Protein AF-A0A3D3CH66-F1 (afdb_monomer_lite)

Sequence (98 aa):
GDVIARLRQDKLPFRWGRTEGLHITLAFCGEHPASTVARFTRALGEELEGAPLRPFPLRLVGLNGFPRRINARVLVAEVEERSGVLNALADRVGRLAL

Secondary structure (DSSP, 8-state):
--HHHHHTTS--S-----GGG------------HHHHHHHHHHHHHHHHTS-------EEEEEEEES-GGG-SEEEEEEE-SSSHHHHHHHHHHHH--

Foldseek 3Di:
DPPLVVVVPDPDPDDGDDPVPDDDDLDDQPDDDPVLVVVLVVVLCVLVVPDPDDDADKDFDAWAFPPHRVDRPDIDTDIDGDVCVSVVSSVSSHVSRD

pLDDT: mean 88.41, std 7.37, range [52.91, 95.38]

Structure (mmCIF, N/CA/C/O backbone):
data_AF-A0A3D3CH66-F1
#
_entry.id   AF-A0A3D3CH66-F1
#
loop_
_atom_site.group_PDB
_atom_site.id
_atom_site.type_symbol
_atom_site.label_atom_id
_atom_site.label_alt_id
_atom_site.label_comp_id
_atom_site.label_asym_id
_atom_site.label_entity_id
_atom_site.label_seq_id
_atom_site.pdbx_PDB_ins_code
_atom_site.Cartn_x
_atom_site.Cartn_y
_atom_site.Cartn_z
_atom_site.occupancy
_atom_site.B_iso_or_equiv
_atom_site.auth_seq_id
_atom_site.auth_comp_id
_atom_site.auth_asym_id
_atom_site.auth_atom_id
_atom_site.pdbx_PDB_model_num
ATOM 1 N N . GLY A 1 1 ? 15.091 -20.654 5.460 1.00 52.91 1 GLY A N 1
ATOM 2 C CA . GLY A 1 1 ? 16.295 -20.159 4.765 1.00 52.91 1 GLY A CA 1
ATOM 3 C C . GLY A 1 1 ? 15.977 -18.815 4.155 1.00 52.91 1 GLY A C 1
ATOM 4 O O . GLY A 1 1 ? 14.853 -18.643 3.702 1.00 52.91 1 GLY A O 1
ATOM 5 N N . ASP A 1 2 ? 16.915 -17.872 4.189 1.00 75.62 2 ASP A N 1
ATOM 6 C CA . ASP A 1 2 ? 16.728 -16.523 3.645 1.00 75.62 2 ASP A CA 1
ATOM 7 C C . ASP A 1 2 ? 16.589 -16.586 2.109 1.00 75.62 2 ASP A C 1
ATOM 9 O O . ASP A 1 2 ? 17.562 -16.755 1.374 1.00 75.62 2 ASP A O 1
ATOM 13 N N . VAL A 1 3 ? 15.345 -16.529 1.622 1.00 74.25 3 VAL A N 1
ATOM 14 C CA . VAL A 1 3 ? 15.013 -16.613 0.189 1.00 74.25 3 VAL A CA 1
ATOM 15 C C . VAL A 1 3 ? 15.667 -15.473 -0.592 1.00 74.25 3 VAL A C 1
ATOM 17 O O . VAL A 1 3 ? 16.112 -15.690 -1.718 1.00 74.25 3 VAL A O 1
ATOM 20 N N . ILE A 1 4 ? 15.794 -14.289 0.014 1.00 75.12 4 ILE A N 1
ATOM 21 C CA . ILE A 1 4 ? 16.469 -13.144 -0.598 1.00 75.12 4 ILE A CA 1
ATOM 22 C C . ILE A 1 4 ? 17.973 -13.412 -0.706 1.00 75.12 4 ILE A C 1
ATOM 24 O O . ILE A 1 4 ? 18.566 -13.105 -1.740 1.00 75.12 4 ILE A O 1
ATOM 28 N N . ALA A 1 5 ? 18.593 -14.041 0.298 1.00 77.81 5 ALA A N 1
ATOM 29 C CA . ALA A 1 5 ? 19.999 -14.446 0.208 1.00 77.81 5 ALA A CA 1
ATOM 30 C C . ALA A 1 5 ? 20.257 -15.413 -0.957 1.00 77.81 5 ALA A C 1
ATOM 32 O O . ALA A 1 5 ? 21.286 -15.297 -1.619 1.00 77.81 5 ALA A O 1
ATOM 33 N N . ARG A 1 6 ? 19.315 -16.318 -1.256 1.00 79.81 6 ARG A N 1
ATOM 34 C CA . ARG A 1 6 ? 19.420 -17.207 -2.423 1.00 79.81 6 ARG A CA 1
ATOM 35 C C . ARG A 1 6 ? 19.244 -16.452 -3.741 1.00 79.81 6 ARG A C 1
ATOM 37 O O . ARG A 1 6 ? 20.043 -16.637 -4.646 1.00 79.81 6 ARG A O 1
ATOM 44 N N . LEU A 1 7 ? 18.266 -15.551 -3.831 1.00 77.56 7 LEU A N 1
ATOM 45 C CA . LEU A 1 7 ? 18.046 -14.732 -5.031 1.00 77.56 7 LEU A CA 1
ATOM 46 C C . LEU A 1 7 ? 19.224 -13.788 -5.330 1.00 77.56 7 LEU A C 1
ATOM 48 O O . LEU A 1 7 ? 19.510 -13.496 -6.488 1.00 77.56 7 LEU A O 1
ATOM 52 N N . ARG A 1 8 ? 19.967 -13.348 -4.305 1.00 75.94 8 ARG A N 1
ATOM 53 C CA . ARG A 1 8 ? 21.217 -12.583 -4.475 1.00 75.94 8 ARG A CA 1
ATOM 54 C C . ARG A 1 8 ? 22.337 -13.362 -5.160 1.00 75.94 8 ARG A C 1
ATOM 56 O O . ARG A 1 8 ? 23.274 -12.737 -5.644 1.00 75.94 8 ARG A O 1
ATOM 63 N N . GLN A 1 9 ? 22.264 -14.690 -5.172 1.00 79.38 9 GLN A N 1
ATOM 64 C CA . GLN A 1 9 ? 23.235 -15.540 -5.861 1.00 79.38 9 GLN A CA 1
ATOM 65 C C . GLN A 1 9 ? 22.897 -15.710 -7.350 1.00 79.38 9 GLN A C 1
ATOM 67 O O . GLN A 1 9 ? 23.753 -16.154 -8.116 1.00 79.38 9 GLN A O 1
ATOM 72 N N . ASP A 1 10 ? 21.688 -15.332 -7.780 1.00 74.69 10 ASP A N 1
ATOM 73 C CA . ASP A 1 10 ? 21.297 -15.385 -9.185 1.00 74.69 10 ASP A CA 1
ATOM 74 C C . ASP A 1 10 ? 21.986 -14.281 -9.998 1.00 74.69 10 ASP A C 1
ATOM 76 O O . ASP A 1 10 ? 22.159 -13.149 -9.548 1.00 74.69 10 ASP A O 1
ATOM 80 N N . LYS A 1 11 ? 22.321 -14.585 -11.257 1.00 75.12 11 LYS A N 1
ATOM 81 C CA . LYS A 1 11 ? 22.958 -13.647 -12.206 1.00 75.12 11 LYS A CA 1
ATOM 82 C C . LYS A 1 11 ? 21.980 -12.640 -12.830 1.00 75.12 11 LYS A C 1
ATOM 84 O O . LYS A 1 11 ? 22.259 -12.085 -13.893 1.00 75.12 11 LYS A O 1
ATOM 89 N N . LEU A 1 12 ? 20.814 -12.438 -12.222 1.00 78.81 12 LEU A N 1
ATOM 90 C CA . LEU A 1 12 ? 19.841 -11.470 -12.716 1.00 78.81 12 LEU A CA 1
ATOM 91 C C . LEU A 1 12 ? 20.350 -10.046 -12.439 1.00 78.81 12 LEU A C 1
ATOM 93 O O . LEU A 1 12 ? 20.906 -9.802 -11.369 1.00 78.81 12 LEU A O 1
ATOM 97 N N . PRO A 1 13 ? 20.133 -9.079 -13.347 1.00 81.94 13 PRO A N 1
ATOM 98 C CA . PRO A 1 13 ? 20.601 -7.700 -13.189 1.00 81.94 13 PRO A CA 1
ATOM 99 C C . PRO A 1 13 ? 19.742 -6.897 -12.188 1.00 81.94 13 PRO A C 1
ATOM 101 O O . PRO A 1 13 ? 19.458 -5.720 -12.403 1.00 81.94 13 PRO A O 1
ATOM 104 N N . PHE A 1 14 ? 19.296 -7.524 -11.097 1.00 81.06 14 PHE A N 1
ATOM 105 C CA . PHE A 1 14 ? 18.512 -6.893 -10.040 1.00 81.06 14 PHE A CA 1
ATOM 106 C C . PHE A 1 14 ? 19.374 -6.619 -8.813 1.00 81.06 14 PHE A C 1
ATOM 108 O O . PHE A 1 14 ? 20.152 -7.458 -8.361 1.00 81.06 14 PHE A O 1
ATOM 115 N N . ARG A 1 15 ? 19.168 -5.451 -8.204 1.00 85.38 15 ARG A N 1
ATOM 116 C CA . ARG A 1 15 ? 19.677 -5.170 -6.864 1.00 85.38 15 ARG A CA 1
ATOM 117 C C . ARG A 1 15 ? 18.634 -5.608 -5.840 1.00 85.38 15 ARG A C 1
ATOM 119 O O . ARG A 1 15 ? 17.631 -4.928 -5.645 1.00 85.38 15 ARG A O 1
ATOM 126 N N . TRP A 1 16 ? 18.882 -6.724 -5.166 1.00 84.88 16 TRP A N 1
ATOM 127 C CA . TRP A 1 16 ? 17.988 -7.212 -4.118 1.00 84.88 16 TRP A CA 1
ATOM 128 C C . TRP A 1 16 ? 18.098 -6.366 -2.849 1.00 84.88 16 TRP A C 1
ATOM 130 O O . TRP A 1 16 ? 19.185 -6.198 -2.288 1.00 84.88 16 TRP A O 1
ATOM 140 N N . GLY A 1 17 ? 16.957 -5.852 -2.390 1.00 80.62 17 GLY A N 1
ATOM 141 C CA . GLY A 1 17 ? 16.842 -5.111 -1.139 1.00 80.62 17 GLY A CA 1
ATOM 142 C C . GLY A 1 17 ? 17.112 -5.965 0.103 1.00 80.62 17 GLY A C 1
ATOM 143 O O . GLY A 1 17 ? 17.413 -7.159 0.034 1.00 80.62 17 GLY A O 1
ATOM 144 N N . ARG A 1 18 ? 17.030 -5.320 1.262 1.00 83.00 18 ARG A N 1
ATOM 145 C CA . ARG A 1 18 ? 17.077 -5.962 2.578 1.00 83.00 18 ARG A CA 1
ATOM 146 C C . ARG A 1 18 ? 15.688 -6.476 2.955 1.00 83.00 18 ARG A C 1
ATOM 148 O O . ARG A 1 18 ? 14.706 -5.791 2.678 1.00 83.00 18 ARG A O 1
ATOM 155 N N . THR A 1 19 ? 15.611 -7.651 3.576 1.00 83.81 19 THR A N 1
ATOM 156 C CA . THR A 1 19 ? 14.336 -8.286 3.951 1.00 83.81 19 THR A CA 1
ATOM 157 C C . THR A 1 19 ? 13.548 -7.419 4.933 1.00 83.81 19 THR A C 1
ATOM 159 O O . THR A 1 19 ? 12.331 -7.323 4.825 1.00 83.81 19 THR A O 1
ATOM 162 N N . GLU A 1 20 ? 14.239 -6.701 5.821 1.00 85.88 20 GLU A N 1
ATOM 163 C CA . GLU A 1 20 ? 13.637 -5.802 6.816 1.00 85.88 20 GLU A CA 1
ATOM 164 C C . GLU A 1 20 ? 12.963 -4.577 6.177 1.00 85.88 20 GLU A C 1
ATOM 166 O O . GLU A 1 20 ? 12.168 -3.899 6.817 1.00 85.88 20 GLU A O 1
ATOM 171 N N . GLY A 1 21 ? 13.285 -4.279 4.914 1.00 83.56 21 GLY A N 1
ATOM 172 C CA . GLY A 1 21 ? 12.677 -3.189 4.156 1.00 83.56 21 GLY A CA 1
ATOM 173 C C . GLY A 1 21 ? 11.422 -3.590 3.381 1.00 83.56 21 GLY A C 1
ATOM 174 O O . GLY A 1 21 ? 10.843 -2.732 2.717 1.00 83.56 21 GLY A O 1
ATOM 175 N N . LEU A 1 22 ? 11.009 -4.862 3.410 1.00 87.06 22 LEU A N 1
ATOM 176 C CA . LEU A 1 22 ? 9.806 -5.318 2.713 1.00 87.06 22 LEU A CA 1
ATOM 177 C C . LEU A 1 22 ? 8.555 -4.807 3.435 1.00 87.06 22 LEU A C 1
ATOM 179 O O . LEU A 1 22 ? 8.326 -5.113 4.601 1.00 87.06 22 LEU A O 1
ATOM 183 N N . HIS A 1 23 ? 7.733 -4.043 2.724 1.00 91.00 23 HIS A N 1
ATOM 184 C CA . HIS A 1 23 ? 6.487 -3.482 3.232 1.00 91.00 23 HIS A CA 1
ATOM 185 C C . HIS A 1 23 ? 5.454 -3.376 2.106 1.00 91.00 23 HIS A C 1
ATOM 187 O O . HIS A 1 23 ? 5.797 -3.443 0.924 1.00 91.00 23 HIS A O 1
ATOM 193 N N . ILE A 1 24 ? 4.187 -3.197 2.478 1.00 92.56 24 ILE A N 1
ATOM 194 C CA . ILE A 1 24 ? 3.106 -2.874 1.544 1.00 92.56 24 ILE A CA 1
ATOM 195 C C . ILE A 1 24 ? 2.940 -1.357 1.553 1.00 92.56 24 ILE A C 1
ATOM 197 O O . ILE A 1 24 ? 2.638 -0.767 2.590 1.00 92.56 24 ILE A O 1
ATOM 201 N N . THR A 1 25 ? 3.162 -0.714 0.410 1.00 91.94 25 THR A N 1
ATOM 202 C CA . THR A 1 25 ? 2.925 0.724 0.261 1.00 91.94 25 THR A CA 1
ATOM 203 C C . THR A 1 25 ? 1.421 0.992 0.220 1.00 91.94 25 THR A C 1
ATOM 205 O O . THR A 1 25 ? 0.735 0.483 -0.661 1.00 91.94 25 THR A O 1
ATOM 208 N N . LEU A 1 26 ? 0.915 1.792 1.163 1.00 93.38 26 LEU A N 1
ATOM 209 C CA . LEU A 1 26 ? -0.500 2.189 1.222 1.00 93.38 26 LEU A CA 1
ATOM 210 C C . LEU A 1 26 ? -0.783 3.482 0.447 1.00 93.38 26 LEU A C 1
ATOM 212 O O . LEU A 1 26 ? -1.839 3.616 -0.157 1.00 93.38 26 LEU A O 1
ATOM 216 N N . ALA A 1 27 ? 0.169 4.417 0.449 1.00 91.44 27 ALA A N 1
ATOM 217 C CA . ALA A 1 27 ? 0.094 5.676 -0.282 1.00 91.44 27 ALA A CA 1
ATOM 218 C C . ALA A 1 27 ? 1.504 6.140 -0.685 1.00 91.44 27 ALA A C 1
ATOM 220 O O . ALA A 1 27 ? 2.464 5.948 0.065 1.00 91.44 27 ALA A O 1
ATOM 221 N N . PHE A 1 28 ? 1.629 6.753 -1.864 1.00 88.31 28 PHE A N 1
ATOM 222 C CA . PHE A 1 28 ? 2.854 7.418 -2.311 1.00 88.31 28 PHE A CA 1
ATOM 223 C C . PHE A 1 28 ? 2.724 8.919 -2.052 1.00 88.31 28 PHE A C 1
ATOM 225 O O . PHE A 1 28 ? 2.019 9.599 -2.787 1.00 88.31 28 PHE A O 1
ATOM 232 N N . CYS A 1 29 ? 3.408 9.427 -1.029 1.00 88.62 29 CYS A N 1
ATOM 233 C CA . CYS A 1 29 ? 3.297 10.839 -0.642 1.00 88.62 29 CYS A CA 1
ATOM 234 C C . CYS A 1 29 ? 4.308 11.754 -1.362 1.00 88.62 29 CYS A C 1
ATOM 236 O O . CYS A 1 29 ? 4.157 12.961 -1.369 1.00 88.62 29 CYS A O 1
ATOM 238 N N . GLY A 1 30 ? 5.354 11.219 -1.996 1.00 89.31 30 GLY A N 1
ATOM 239 C CA . GLY A 1 30 ? 6.377 12.063 -2.628 1.00 89.31 30 GLY A CA 1
ATOM 240 C C . GLY A 1 30 ? 7.163 12.917 -1.620 1.00 89.31 30 GLY A C 1
ATOM 241 O O . GLY A 1 30 ? 7.366 12.512 -0.474 1.00 89.31 30 GLY A O 1
ATOM 242 N N . GLU A 1 31 ? 7.661 14.072 -2.067 1.00 93.19 31 GLU A N 1
ATOM 243 C CA . GLU A 1 31 ? 8.459 14.990 -1.247 1.00 93.19 31 GLU A CA 1
ATOM 244 C C . GL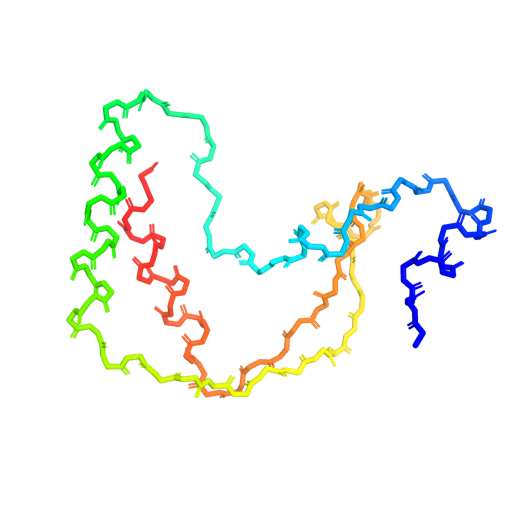U A 1 31 ? 7.597 16.107 -0.652 1.00 93.19 31 GLU A C 1
ATOM 246 O O . GLU A 1 31 ? 6.853 16.786 -1.359 1.00 93.19 31 GLU A O 1
ATOM 251 N N . HIS A 1 32 ? 7.750 16.346 0.652 1.00 92.69 32 HIS A N 1
ATOM 252 C CA . HIS A 1 32 ? 7.010 17.382 1.365 1.00 92.69 32 HIS A CA 1
ATOM 253 C C . HIS A 1 32 ? 7.884 18.136 2.377 1.00 92.69 32 HIS A C 1
ATOM 255 O O . HIS A 1 32 ? 8.837 17.569 2.918 1.00 92.69 32 HIS A O 1
ATOM 261 N N . PRO A 1 33 ? 7.525 19.390 2.724 1.00 95.00 33 PRO A N 1
ATOM 262 C CA . PRO A 1 33 ? 8.149 20.107 3.832 1.00 95.00 33 PRO A CA 1
ATOM 263 C C . PRO A 1 33 ? 7.998 19.355 5.162 1.00 95.00 33 PRO A C 1
ATOM 265 O O . PRO A 1 33 ? 6.949 18.768 5.433 1.00 95.00 33 PRO A O 1
ATOM 268 N N . ALA A 1 34 ? 8.995 19.459 6.047 1.00 95.31 34 ALA A N 1
ATOM 269 C CA . ALA A 1 34 ? 8.995 18.783 7.351 1.00 95.31 34 ALA A CA 1
ATOM 270 C C . ALA A 1 34 ? 7.745 19.083 8.204 1.00 95.31 34 ALA A C 1
ATOM 272 O O . ALA A 1 34 ? 7.233 18.206 8.897 1.00 95.31 34 ALA A O 1
ATOM 273 N N . SER A 1 35 ? 7.204 20.301 8.112 1.00 94.38 35 SER A N 1
ATOM 274 C CA . SER A 1 35 ? 5.956 20.687 8.782 1.00 94.38 35 SER A CA 1
ATOM 275 C C . SER A 1 35 ? 4.739 19.900 8.279 1.00 94.38 35 SER A C 1
ATOM 277 O O . SER A 1 35 ? 3.861 19.548 9.067 1.00 94.38 35 SER A O 1
ATOM 279 N N . THR A 1 36 ? 4.700 19.583 6.983 1.00 93.62 36 THR A N 1
ATOM 280 C CA . THR A 1 36 ? 3.642 18.766 6.369 1.00 93.62 36 THR A CA 1
ATOM 281 C C . THR A 1 36 ? 3.763 17.323 6.833 1.00 93.62 36 THR A C 1
ATOM 283 O O . THR A 1 36 ? 2.760 16.735 7.227 1.00 93.62 36 THR A O 1
ATOM 286 N N . VAL A 1 37 ? 4.989 16.791 6.885 1.00 93.94 37 VAL A N 1
ATOM 287 C CA . VAL A 1 37 ? 5.261 15.444 7.408 1.00 93.94 37 VAL A CA 1
ATOM 288 C C . VAL A 1 37 ? 4.818 15.328 8.867 1.00 93.94 37 VAL A C 1
ATOM 290 O O . VAL A 1 37 ? 4.086 14.406 9.205 1.00 93.94 37 VAL A O 1
ATOM 293 N N . ALA A 1 38 ? 5.174 16.288 9.727 1.00 93.94 38 ALA A N 1
ATOM 294 C CA . ALA A 1 38 ? 4.766 16.275 11.133 1.00 93.94 38 ALA A CA 1
ATOM 295 C C . ALA A 1 38 ? 3.236 16.309 11.303 1.00 93.94 38 ALA A C 1
ATOM 297 O O . ALA A 1 38 ? 2.681 15.580 12.128 1.00 93.94 38 ALA A O 1
ATOM 298 N N . ARG A 1 39 ? 2.542 17.127 10.499 1.00 93.25 39 ARG A N 1
ATOM 299 C CA . ARG A 1 39 ? 1.075 17.185 10.496 1.00 93.25 39 ARG A CA 1
ATOM 300 C C . ARG A 1 39 ? 0.460 15.867 10.026 1.00 93.25 39 ARG A C 1
ATOM 302 O O . ARG A 1 39 ? -0.487 15.403 10.653 1.00 93.25 39 ARG A O 1
ATOM 309 N N . PHE A 1 40 ? 1.000 15.281 8.959 1.00 92.31 40 PHE A N 1
ATOM 310 C CA . PHE A 1 40 ? 0.554 13.997 8.424 1.00 92.31 40 PHE A CA 1
ATOM 311 C C . PHE A 1 40 ? 0.726 12.874 9.450 1.00 92.31 40 PHE A C 1
ATOM 313 O O . PHE A 1 40 ? -0.232 12.165 9.727 1.00 92.31 40 PHE A O 1
ATOM 320 N N . THR A 1 41 ? 1.899 12.760 10.081 1.00 93.44 41 THR A N 1
ATOM 321 C CA . THR A 1 41 ? 2.166 11.737 11.103 1.00 93.44 41 THR A CA 1
ATOM 322 C C . THR A 1 41 ? 1.193 11.832 12.274 1.00 93.44 41 THR A C 1
ATOM 324 O O . THR A 1 41 ? 0.688 10.808 12.726 1.00 93.44 41 THR A O 1
ATOM 327 N N . ARG A 1 42 ? 0.889 13.051 12.746 1.00 94.88 42 ARG A N 1
ATOM 328 C CA . ARG A 1 42 ? -0.097 13.249 13.817 1.00 94.88 42 ARG A CA 1
ATOM 329 C C . ARG A 1 42 ? -1.500 12.823 13.383 1.00 94.88 42 ARG A C 1
ATOM 331 O O . ARG A 1 42 ? -2.116 12.023 14.075 1.00 94.88 42 ARG A O 1
ATOM 338 N N . ALA A 1 43 ? -1.972 13.313 12.236 1.00 93.56 43 ALA A N 1
ATOM 339 C CA . ALA A 1 43 ? -3.304 12.981 11.729 1.00 93.56 43 ALA A CA 1
ATOM 340 C C . ALA A 1 43 ? -3.463 11.474 11.463 1.00 93.56 43 ALA A C 1
ATOM 342 O O . ALA A 1 43 ? -4.515 10.901 11.729 1.00 93.56 43 ALA A O 1
ATOM 343 N N . LEU A 1 44 ? -2.403 10.823 10.976 1.00 93.94 44 LEU A N 1
ATOM 344 C CA . LEU A 1 44 ? -2.373 9.379 10.775 1.00 93.94 44 LEU A CA 1
ATOM 345 C C . LEU A 1 44 ? -2.476 8.618 12.103 1.00 93.94 44 LEU A C 1
ATOM 347 O O . LEU A 1 44 ? -3.223 7.649 12.177 1.00 93.94 44 LEU A O 1
ATOM 351 N N . GLY A 1 45 ? -1.757 9.051 13.143 1.00 93.81 45 GLY A N 1
ATOM 352 C CA . GLY A 1 45 ? -1.871 8.463 14.480 1.00 93.81 45 GLY A CA 1
ATOM 353 C C . GLY A 1 45 ? -3.294 8.566 15.032 1.00 93.81 45 GLY A C 1
ATOM 354 O O . GLY A 1 45 ? -3.878 7.552 15.403 1.00 93.81 45 GLY A O 1
ATOM 355 N N . GLU A 1 46 ? -3.877 9.766 14.989 1.00 94.19 46 GLU A N 1
ATOM 356 C CA . GLU A 1 46 ? -5.238 10.043 15.473 1.00 94.19 46 GLU A CA 1
ATOM 357 C C . GLU A 1 46 ? -6.308 9.208 14.738 1.00 94.19 46 GLU A C 1
ATOM 359 O O . GLU A 1 46 ? -7.171 8.606 15.379 1.00 94.19 46 GLU A O 1
ATOM 364 N N . GLU A 1 47 ? -6.237 9.113 13.404 1.00 91.75 47 GLU A N 1
ATOM 365 C CA . GLU A 1 47 ? -7.173 8.307 12.598 1.00 91.75 47 GLU A CA 1
ATOM 366 C C . GLU A 1 47 ? -7.060 6.806 12.913 1.00 91.75 47 GLU A C 1
ATOM 368 O O . GLU A 1 47 ? -8.067 6.094 12.914 1.00 91.75 47 GLU A O 1
ATOM 373 N N . LEU A 1 48 ? -5.846 6.302 13.169 1.00 90.88 48 LEU A N 1
ATOM 374 C CA . LEU A 1 48 ? -5.610 4.872 13.388 1.00 90.88 48 LEU A CA 1
ATOM 375 C C . LEU A 1 48 ? -5.877 4.423 14.829 1.00 90.88 48 LEU A C 1
ATOM 377 O O . LEU A 1 48 ? -6.342 3.300 15.013 1.00 90.88 48 LEU A O 1
ATOM 381 N N . GLU A 1 49 ? -5.631 5.265 15.836 1.00 91.50 49 GLU A N 1
ATOM 382 C CA . GLU A 1 49 ? -5.909 4.944 17.246 1.00 91.50 49 GLU A CA 1
ATOM 383 C C . GLU A 1 49 ? -7.405 4.708 17.507 1.00 91.50 49 GLU A C 1
ATOM 385 O O . GLU A 1 49 ? -7.770 3.821 18.278 1.00 91.50 49 GLU A O 1
ATOM 390 N N . GLY A 1 50 ? -8.280 5.463 16.836 1.00 82.88 50 GLY A N 1
ATOM 391 C CA . GLY A 1 50 ? -9.735 5.310 16.946 1.00 82.88 50 GLY A CA 1
ATOM 392 C C . GLY A 1 50 ? -10.334 4.230 16.038 1.00 82.88 50 GLY A C 1
ATOM 393 O O . GLY A 1 50 ? -11.530 3.936 16.132 1.00 82.88 50 GLY A O 1
ATOM 394 N N . ALA A 1 51 ? -9.545 3.644 15.136 1.00 86.75 51 ALA A N 1
ATOM 395 C CA . ALA A 1 51 ? -10.055 2.712 14.142 1.00 86.75 51 ALA A CA 1
ATOM 396 C C . ALA A 1 51 ? -10.144 1.277 14.701 1.00 86.75 51 ALA A C 1
ATOM 398 O O . ALA A 1 51 ? -9.206 0.797 15.339 1.00 86.75 51 ALA A O 1
ATOM 399 N N . PRO A 1 52 ? -11.219 0.519 14.406 1.00 87.31 52 PRO A N 1
ATOM 400 C CA . PRO A 1 52 ? -11.353 -0.881 14.810 1.00 87.31 52 PRO A CA 1
ATOM 401 C C . PRO A 1 52 ? -10.500 -1.806 13.920 1.00 87.31 52 PRO A C 1
ATOM 403 O O . PRO A 1 52 ? -11.010 -2.712 13.259 1.00 87.31 52 PRO A O 1
ATOM 406 N N . LEU A 1 53 ? -9.190 -1.561 13.862 1.00 88.25 53 LEU A N 1
ATOM 407 C CA . LEU A 1 53 ? -8.246 -2.346 13.079 1.00 88.25 53 LEU A CA 1
ATOM 408 C C . LEU A 1 53 ? -7.819 -3.578 13.872 1.00 88.25 53 LEU A C 1
ATOM 410 O O . LEU A 1 53 ? -7.339 -3.493 15.001 1.00 88.25 53 LEU A O 1
ATOM 414 N N . ARG A 1 54 ? -7.978 -4.749 13.260 1.00 90.69 54 ARG A N 1
ATOM 415 C CA . ARG A 1 54 ? -7.451 -6.014 13.777 1.00 90.69 54 ARG A CA 1
ATOM 416 C C . ARG A 1 54 ? -6.534 -6.638 12.735 1.00 90.69 54 ARG A C 1
ATOM 418 O O . ARG A 1 54 ? -6.766 -6.413 11.548 1.00 90.69 54 ARG A O 1
ATOM 425 N N . PRO A 1 55 ? -5.527 -7.429 13.145 1.00 93.50 55 PRO A N 1
ATOM 426 C CA . PRO A 1 55 ? -4.741 -8.212 12.204 1.00 93.50 55 PRO A CA 1
ATOM 427 C C . PRO A 1 55 ? -5.654 -9.023 11.281 1.00 93.50 55 PRO A C 1
ATOM 429 O O . PRO A 1 55 ? -6.619 -9.639 11.737 1.00 93.50 55 PRO A O 1
ATOM 432 N N . PHE A 1 56 ? -5.348 -9.009 9.989 1.00 94.19 56 PHE A N 1
ATOM 433 C CA . PHE A 1 56 ? -6.128 -9.686 8.961 1.00 94.19 56 PHE A CA 1
ATOM 434 C C . PHE A 1 56 ? -5.209 -10.535 8.074 1.00 94.19 56 PHE A C 1
ATOM 436 O O . PHE A 1 56 ? -4.026 -10.217 7.921 1.00 94.19 56 PHE A O 1
ATOM 443 N N . PRO A 1 57 ? -5.720 -11.645 7.517 1.00 94.19 57 PRO A N 1
ATOM 444 C CA . PRO A 1 57 ? -4.918 -12.522 6.682 1.00 94.19 57 PRO A CA 1
ATOM 445 C C . PRO A 1 57 ? -4.612 -11.865 5.333 1.00 94.19 57 PRO A C 1
ATOM 447 O O . PRO A 1 57 ? -5.500 -11.353 4.657 1.00 94.19 57 PRO A O 1
ATOM 450 N N . LEU A 1 58 ? -3.350 -11.956 4.920 1.00 95.12 58 LEU A N 1
ATOM 451 C CA . LEU A 1 58 ? -2.869 -11.574 3.596 1.00 95.12 58 LEU A CA 1
ATOM 452 C C . LEU A 1 58 ? -2.208 -12.774 2.936 1.00 95.12 58 LEU A C 1
ATOM 454 O O . LEU A 1 58 ? -1.519 -13.554 3.598 1.00 95.12 58 LEU A O 1
ATOM 458 N N . ARG A 1 59 ? -2.389 -12.914 1.624 1.00 95.12 59 ARG A N 1
ATOM 459 C CA . ARG A 1 59 ? -1.796 -14.016 0.864 1.00 95.12 59 ARG A CA 1
ATOM 460 C C . ARG A 1 59 ? -0.912 -13.482 -0.248 1.00 95.12 59 ARG A C 1
ATOM 462 O O . ARG A 1 59 ? -1.351 -12.638 -1.015 1.00 95.12 59 ARG A O 1
ATOM 469 N N . LEU A 1 60 ? 0.307 -14.002 -0.374 1.00 93.00 60 LEU A N 1
ATOM 470 C CA . LEU A 1 60 ? 1.123 -13.767 -1.567 1.00 93.00 60 LEU A CA 1
ATOM 471 C C . LEU A 1 60 ? 0.548 -14.590 -2.723 1.00 93.00 60 LEU A C 1
ATOM 473 O O . LEU A 1 60 ? 0.322 -15.794 -2.566 1.00 93.00 60 LEU A O 1
ATOM 477 N N . VAL A 1 61 ? 0.295 -13.954 -3.865 1.00 94.88 61 VAL A N 1
ATOM 478 C CA . VAL A 1 61 ? -0.389 -14.599 -5.002 1.00 94.88 61 VAL A CA 1
ATOM 479 C C . VAL A 1 61 ? 0.403 -14.600 -6.297 1.00 94.88 61 VAL A C 1
ATOM 481 O O . VAL A 1 61 ? 0.065 -15.353 -7.206 1.00 94.88 61 VAL A O 1
ATOM 484 N N . GLY A 1 62 ? 1.478 -13.821 -6.382 1.00 92.06 62 GLY A N 1
ATOM 485 C CA . GLY A 1 62 ? 2.253 -13.738 -7.607 1.00 92.06 62 GLY A CA 1
ATOM 486 C C . GLY A 1 62 ? 3.394 -12.742 -7.538 1.00 92.06 62 GLY A C 1
ATOM 487 O O . GLY A 1 62 ? 3.730 -12.208 -6.480 1.00 92.06 62 GLY A O 1
ATOM 488 N N . LEU A 1 63 ? 3.988 -12.515 -8.704 1.00 90.19 63 LEU A N 1
ATOM 489 C CA . LEU A 1 63 ? 5.010 -11.509 -8.938 1.00 90.19 63 LEU A CA 1
ATOM 490 C C . LEU A 1 63 ? 4.576 -10.617 -10.101 1.00 90.19 63 LEU A C 1
ATOM 492 O O . LEU A 1 63 ? 4.030 -11.090 -11.102 1.00 90.19 63 LEU A O 1
ATOM 496 N N . ASN A 1 64 ? 4.883 -9.331 -9.993 1.00 90.31 64 ASN A N 1
ATOM 497 C CA . ASN A 1 64 ? 4.602 -8.331 -11.014 1.00 90.31 64 ASN A CA 1
ATOM 498 C C . ASN A 1 64 ? 5.781 -7.357 -11.159 1.00 90.31 64 ASN A C 1
ATOM 500 O O . ASN A 1 64 ? 6.730 -7.386 -10.377 1.00 90.31 64 ASN A O 1
ATOM 504 N N . GLY A 1 65 ? 5.739 -6.503 -12.179 1.00 90.62 65 GLY A N 1
ATOM 505 C CA . GLY A 1 65 ? 6.756 -5.493 -12.450 1.00 90.62 65 GLY A CA 1
ATOM 506 C C . GLY A 1 65 ? 6.183 -4.079 -12.395 1.00 90.62 65 GLY A C 1
ATOM 507 O O . GLY A 1 65 ? 5.167 -3.805 -13.034 1.00 90.62 65 GLY A O 1
ATOM 508 N N . PHE A 1 66 ? 6.850 -3.177 -11.672 1.00 87.19 66 PHE A N 1
ATOM 509 C CA . PHE A 1 66 ? 6.458 -1.772 -11.516 1.00 87.19 66 PHE A CA 1
ATOM 510 C C . PHE A 1 66 ? 7.378 -0.831 -12.328 1.00 87.19 66 PHE A C 1
ATOM 512 O O . PHE A 1 66 ? 8.597 -1.038 -12.320 1.00 87.19 66 PHE A O 1
ATOM 519 N N . PRO A 1 67 ? 6.858 0.215 -13.009 1.00 83.19 67 PRO A N 1
ATOM 520 C CA . PRO A 1 67 ? 5.453 0.644 -13.023 1.00 83.19 67 PRO A CA 1
ATOM 521 C C . PRO A 1 67 ? 4.550 -0.221 -13.911 1.00 83.19 67 PRO A C 1
ATOM 523 O O . PRO A 1 67 ? 3.353 -0.303 -13.660 1.00 83.19 67 PRO A O 1
ATOM 526 N N . ARG A 1 68 ? 5.103 -0.883 -14.936 1.00 87.69 68 ARG A N 1
ATOM 527 C CA . ARG A 1 68 ? 4.412 -1.897 -15.747 1.00 87.69 68 ARG A CA 1
ATOM 528 C C . ARG A 1 68 ? 5.383 -3.024 -16.090 1.00 87.69 68 ARG A C 1
ATOM 530 O O . ARG A 1 68 ? 6.583 -2.788 -16.183 1.00 87.69 68 ARG A O 1
ATOM 537 N N . ARG A 1 69 ? 4.871 -4.231 -16.360 1.00 85.75 69 ARG A N 1
ATOM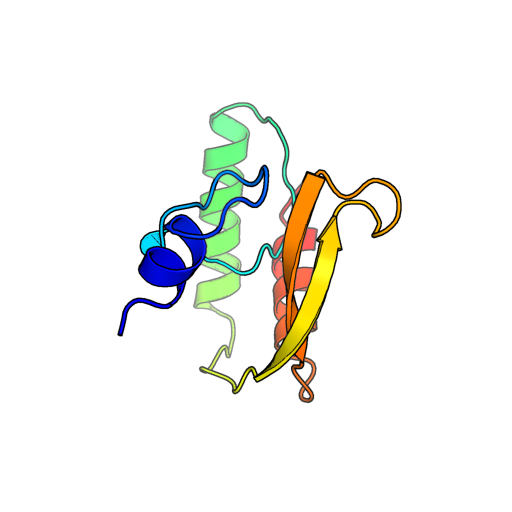 538 C CA . ARG A 1 69 ? 5.701 -5.418 -16.663 1.00 85.75 69 ARG A CA 1
ATOM 539 C C . ARG A 1 69 ? 6.698 -5.202 -17.807 1.00 85.75 69 ARG A C 1
ATOM 541 O O . ARG A 1 69 ? 7.836 -5.633 -17.699 1.00 85.75 69 ARG A O 1
ATOM 548 N N . ILE A 1 70 ? 6.288 -4.515 -18.874 1.00 87.81 70 ILE A N 1
ATOM 54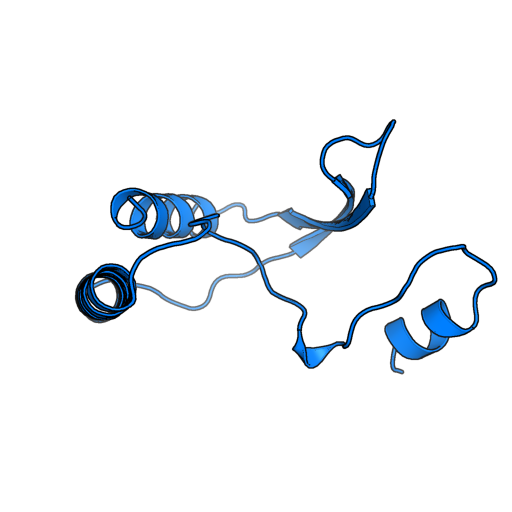9 C CA . ILE A 1 70 ? 7.107 -4.321 -20.085 1.00 87.81 70 ILE A CA 1
ATOM 550 C C . ILE A 1 70 ? 8.336 -3.422 -19.871 1.00 87.81 70 ILE A C 1
ATOM 552 O O . ILE A 1 70 ? 9.316 -3.536 -20.596 1.00 87.81 70 ILE A O 1
ATOM 556 N N . ASN A 1 71 ? 8.297 -2.533 -18.879 1.00 88.25 71 ASN A N 1
ATOM 557 C CA . ASN A 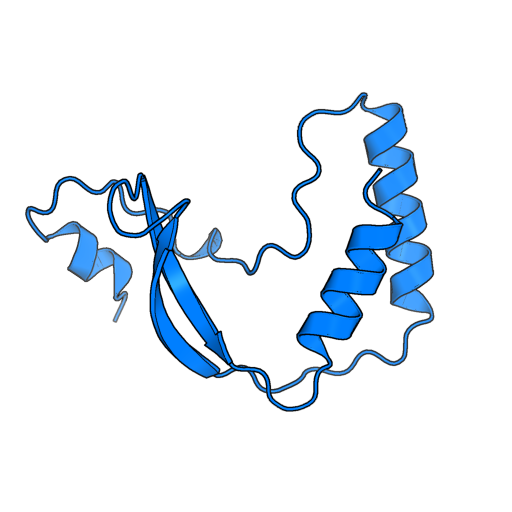1 71 ? 9.372 -1.593 -18.558 1.00 88.25 71 ASN A CA 1
ATOM 558 C C . ASN A 1 71 ? 9.657 -1.572 -17.050 1.00 88.25 71 ASN A C 1
ATOM 560 O O . ASN A 1 71 ? 9.939 -0.521 -16.466 1.00 88.25 71 ASN A O 1
ATOM 564 N N . ALA A 1 72 ? 9.540 -2.743 -16.422 1.00 88.44 72 ALA A N 1
ATOM 565 C CA . ALA A 1 72 ? 9.645 -2.893 -14.986 1.00 88.44 72 ALA A CA 1
ATOM 566 C C . ALA A 1 72 ? 11.043 -2.506 -14.497 1.00 88.44 72 ALA A C 1
ATOM 568 O O . ALA A 1 72 ? 12.055 -3.017 -14.972 1.00 88.44 72 ALA A O 1
ATOM 569 N N . ARG A 1 73 ? 11.083 -1.618 -13.507 1.00 89.56 73 ARG A N 1
ATOM 570 C CA . ARG A 1 73 ? 12.300 -1.257 -12.768 1.00 89.56 73 ARG A CA 1
ATOM 571 C C . ARG A 1 73 ? 12.372 -1.951 -11.414 1.00 89.56 73 ARG A C 1
ATOM 573 O O . ARG A 1 73 ? 13.446 -2.046 -10.833 1.00 89.56 73 ARG A O 1
ATOM 580 N N . VAL A 1 74 ? 11.229 -2.420 -10.916 1.00 89.19 74 VAL A N 1
ATOM 581 C CA . VAL A 1 74 ? 11.096 -3.082 -9.619 1.00 89.19 74 VAL A CA 1
ATOM 582 C C . VAL A 1 74 ? 10.252 -4.338 -9.793 1.00 89.19 74 VAL A C 1
ATOM 584 O O . VAL A 1 74 ? 9.184 -4.283 -10.404 1.00 89.19 74 VAL A O 1
ATOM 587 N N . LEU A 1 75 ? 10.730 -5.457 -9.251 1.00 89.00 75 LEU A N 1
ATOM 588 C CA . LEU A 1 75 ? 9.942 -6.673 -9.072 1.00 89.00 75 LEU A CA 1
ATOM 589 C C . LEU A 1 75 ? 9.150 -6.551 -7.767 1.00 89.00 75 LEU A C 1
ATOM 591 O O . LEU A 1 75 ? 9.729 -6.239 -6.726 1.00 89.00 75 LEU A O 1
ATOM 595 N N . VAL A 1 76 ? 7.847 -6.805 -7.814 1.00 90.25 76 VAL A N 1
ATOM 596 C CA . VAL A 1 76 ? 6.957 -6.723 -6.651 1.00 90.25 76 VAL A CA 1
ATOM 597 C C . VAL A 1 76 ? 6.241 -8.048 -6.433 1.00 90.25 76 VAL A C 1
ATOM 599 O O . VAL A 1 76 ? 5.888 -8.730 -7.394 1.00 90.25 76 VAL A O 1
ATOM 602 N N . ALA A 1 77 ? 6.022 -8.409 -5.170 1.00 90.75 77 ALA A N 1
ATOM 603 C CA . ALA A 1 77 ? 5.142 -9.510 -4.810 1.00 90.75 77 ALA A CA 1
ATOM 604 C C . ALA A 1 77 ? 3.699 -9.009 -4.747 1.00 90.75 77 ALA A C 1
ATOM 606 O O . ALA A 1 77 ? 3.415 -7.988 -4.124 1.00 90.75 77 ALA A O 1
ATOM 607 N N . GLU A 1 78 ? 2.796 -9.727 -5.401 1.00 92.00 78 GLU A N 1
ATOM 608 C CA . GLU A 1 78 ? 1.371 -9.420 -5.376 1.00 92.00 78 GLU A CA 1
ATOM 609 C C . GLU A 1 78 ? 0.738 -10.022 -4.126 1.00 92.00 78 GLU A C 1
ATOM 611 O O . GLU A 1 78 ? 1.033 -11.164 -3.755 1.00 92.00 78 GLU A O 1
ATOM 616 N N . VAL A 1 79 ? -0.152 -9.254 -3.501 1.00 94.25 79 VAL A N 1
ATOM 617 C CA . VAL A 1 79 ? -0.915 -9.679 -2.328 1.00 94.25 79 VAL A CA 1
ATOM 618 C C . VAL A 1 79 ? -2.401 -9.755 -2.660 1.00 94.25 79 VAL A C 1
ATOM 620 O O . VAL A 1 79 ? -2.923 -8.935 -3.409 1.00 94.25 79 VAL A O 1
ATOM 623 N N . GLU A 1 80 ? -3.082 -10.738 -2.088 1.00 95.38 80 GLU A N 1
ATOM 624 C CA . GLU A 1 80 ? -4.535 -10.876 -2.103 1.00 95.38 80 GLU A CA 1
ATOM 625 C C . GLU A 1 80 ? -5.058 -10.736 -0.672 1.00 95.38 80 GLU A C 1
ATOM 627 O O . GLU A 1 80 ? -4.576 -11.397 0.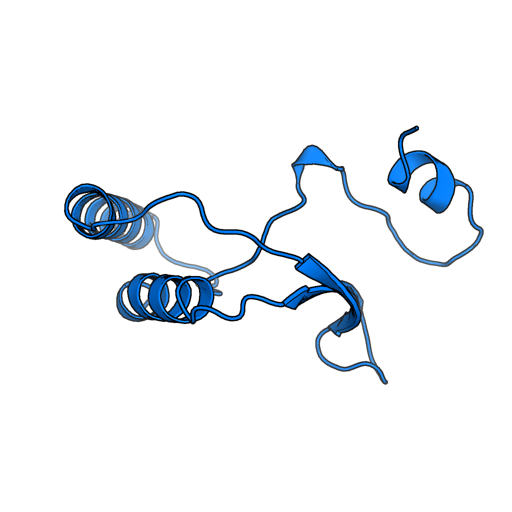254 1.00 95.38 80 GLU A O 1
ATOM 632 N N . GLU A 1 81 ? -6.070 -9.888 -0.520 1.00 95.19 81 GLU A N 1
ATOM 633 C CA . GLU A 1 81 ? -6.832 -9.672 0.704 1.00 95.19 81 GLU A CA 1
ATOM 634 C C . GLU A 1 81 ? -8.313 -9.655 0.319 1.00 95.19 81 GLU A C 1
ATOM 636 O O . GLU A 1 81 ? -8.731 -8.839 -0.501 1.00 95.19 81 GLU A O 1
ATOM 641 N N . ARG A 1 82 ? -9.102 -10.601 0.834 1.00 93.06 82 ARG A N 1
ATOM 642 C CA . ARG A 1 82 ? -10.474 -10.838 0.348 1.00 93.06 82 ARG A CA 1
ATOM 643 C C . ARG A 1 82 ? -11.548 -10.099 1.139 1.00 93.06 82 ARG A C 1
ATOM 645 O O . ARG A 1 82 ? -12.673 -10.002 0.665 1.00 93.06 82 ARG A O 1
ATOM 652 N N . SER A 1 83 ? -11.231 -9.625 2.340 1.00 93.50 83 SER A N 1
ATOM 653 C CA . SER A 1 83 ? -12.185 -8.950 3.225 1.00 93.50 83 SER A CA 1
ATOM 654 C C . SER A 1 83 ? -12.337 -7.454 2.932 1.00 93.50 83 SER A C 1
ATOM 656 O O . SER A 1 83 ? -13.274 -6.834 3.426 1.00 93.50 83 SER A O 1
ATOM 658 N N . GLY A 1 84 ? -11.453 -6.874 2.115 1.00 93.94 84 GLY A N 1
ATOM 659 C CA . GLY A 1 84 ? -11.467 -5.456 1.750 1.00 93.94 84 GLY A CA 1
ATOM 660 C C . GLY A 1 84 ? -10.839 -4.536 2.802 1.00 93.94 84 GLY A C 1
ATOM 661 O O . GLY A 1 84 ? -10.797 -3.322 2.605 1.00 93.94 84 GLY A O 1
ATOM 662 N N . VAL A 1 85 ? -10.315 -5.091 3.896 1.00 94.69 85 VAL A N 1
ATOM 663 C CA . VAL A 1 85 ? -9.675 -4.340 4.981 1.00 94.69 85 VAL A CA 1
ATOM 664 C C . VAL A 1 85 ? -8.410 -3.636 4.492 1.00 94.69 85 VAL A C 1
ATOM 666 O O . VAL A 1 85 ? -8.197 -2.481 4.857 1.00 94.69 85 VAL A O 1
ATOM 669 N N . LEU A 1 86 ? -7.600 -4.273 3.634 1.00 95.19 86 LEU A N 1
ATOM 670 C CA . LEU A 1 86 ? -6.388 -3.632 3.101 1.00 95.19 86 LEU A CA 1
ATOM 671 C C . LEU A 1 86 ? -6.729 -2.402 2.250 1.00 95.19 86 LEU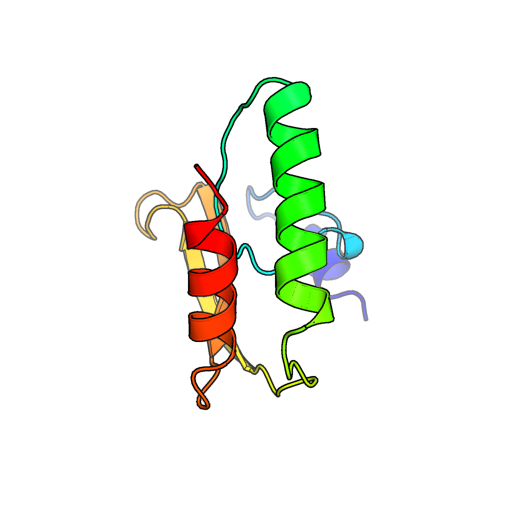 A C 1
ATOM 673 O O . LEU A 1 86 ? -6.102 -1.358 2.412 1.00 95.19 86 LEU A O 1
ATOM 677 N N . ASN A 1 87 ? -7.747 -2.508 1.393 1.00 94.81 87 ASN A N 1
ATOM 678 C CA . ASN A 1 87 ? -8.199 -1.387 0.568 1.00 94.81 87 ASN A CA 1
ATOM 679 C C . ASN A 1 87 ? -8.788 -0.270 1.435 1.00 94.81 87 ASN A C 1
ATOM 681 O O . ASN A 1 87 ? -8.411 0.885 1.279 1.00 94.81 87 ASN A O 1
ATOM 685 N N . ALA A 1 88 ? -9.625 -0.608 2.421 1.00 93.50 88 ALA A N 1
ATOM 686 C CA . ALA A 1 88 ? -10.175 0.380 3.346 1.00 93.50 88 ALA A CA 1
ATOM 687 C C . ALA A 1 88 ? -9.083 1.097 4.163 1.00 93.50 88 ALA A C 1
ATOM 689 O O . ALA A 1 88 ? -9.215 2.285 4.462 1.00 93.50 88 ALA A O 1
ATOM 690 N N . LEU A 1 89 ? -8.008 0.390 4.533 1.00 94.38 89 LEU A N 1
ATOM 691 C CA . LEU A 1 89 ? -6.846 0.980 5.193 1.00 94.38 89 LEU A CA 1
ATOM 692 C C . LEU A 1 89 ? -6.072 1.899 4.238 1.00 94.38 89 LEU A C 1
ATOM 694 O O . LEU A 1 89 ? -5.763 3.026 4.616 1.00 94.38 89 LEU A O 1
ATOM 698 N N . ALA A 1 90 ? -5.803 1.455 3.008 1.00 94.44 90 ALA A N 1
ATOM 699 C CA . ALA A 1 90 ? -5.146 2.272 1.990 1.00 94.44 90 ALA A CA 1
ATOM 700 C C . ALA A 1 90 ? -5.937 3.557 1.699 1.00 94.44 90 ALA A C 1
ATOM 702 O O . ALA A 1 90 ? -5.352 4.634 1.687 1.00 94.44 90 ALA A O 1
ATOM 703 N N . ASP A 1 91 ? -7.264 3.474 1.588 1.00 93.19 91 ASP A N 1
ATOM 704 C CA . ASP A 1 91 ? -8.133 4.635 1.379 1.00 93.19 91 ASP A CA 1
ATOM 705 C C . ASP A 1 91 ? -8.104 5.608 2.565 1.00 93.19 91 ASP A C 1
ATOM 707 O O . ASP A 1 91 ? -8.084 6.822 2.367 1.00 93.19 91 ASP A O 1
ATOM 711 N N . ARG A 1 92 ? -8.104 5.104 3.810 1.00 92.69 92 ARG A N 1
ATOM 712 C CA . ARG A 1 92 ? -7.970 5.953 5.011 1.00 92.69 92 ARG A CA 1
ATOM 713 C C . ARG A 1 92 ? -6.658 6.722 4.997 1.00 92.69 92 ARG A C 1
ATOM 715 O O . ARG A 1 92 ? -6.676 7.939 5.144 1.00 92.69 92 ARG A O 1
ATOM 722 N N . VAL A 1 93 ? -5.546 6.022 4.772 1.00 93.31 93 VAL A N 1
ATOM 723 C CA . VAL A 1 93 ? -4.214 6.639 4.699 1.00 93.31 93 VAL A CA 1
ATOM 724 C C . VAL A 1 93 ? -4.131 7.612 3.522 1.00 93.31 93 VAL A C 1
ATOM 726 O O . VAL A 1 93 ? -3.633 8.724 3.676 1.00 93.31 93 VAL A O 1
ATOM 729 N N . GLY A 1 94 ? -4.664 7.226 2.364 1.00 91.56 94 GLY A N 1
ATOM 730 C CA . GLY A 1 94 ? -4.656 8.018 1.139 1.00 91.56 94 GLY A CA 1
ATOM 731 C C . GLY A 1 94 ? -5.415 9.337 1.262 1.00 91.56 94 GLY A C 1
ATOM 732 O O . GLY A 1 94 ? -4.958 10.333 0.727 1.00 91.56 94 GLY A O 1
ATOM 733 N N . ARG A 1 95 ? -6.518 9.393 2.021 1.00 89.44 95 ARG A N 1
ATOM 734 C CA . ARG A 1 95 ? -7.232 10.660 2.289 1.00 89.44 95 ARG A CA 1
ATOM 735 C C . ARG A 1 95 ? -6.437 11.648 3.144 1.00 89.44 95 ARG A C 1
ATOM 737 O O . ARG A 1 95 ? -6.741 12.837 3.129 1.00 89.44 95 ARG A O 1
ATOM 744 N N . LEU A 1 96 ? -5.472 11.157 3.920 1.00 87.25 96 LEU A N 1
ATOM 745 C CA . LEU A 1 96 ? -4.589 11.986 4.741 1.00 87.25 96 LEU A CA 1
ATOM 746 C C . LEU A 1 96 ? -3.330 12.407 3.978 1.00 87.25 96 LEU A C 1
ATOM 748 O O . LEU A 1 96 ? -2.750 13.449 4.287 1.00 87.25 96 LEU A O 1
ATOM 752 N N . ALA A 1 97 ? -2.898 11.589 3.014 1.00 76.94 97 ALA A N 1
ATOM 753 C CA . ALA A 1 97 ? -1.794 11.895 2.119 1.00 76.94 97 ALA A CA 1
ATOM 754 C C . ALA A 1 97 ? -2.259 12.966 1.117 1.00 76.94 97 ALA A C 1
ATOM 756 O O . ALA A 1 97 ? -3.155 12.723 0.315 1.00 76.94 97 ALA A O 1
ATOM 757 N N . LEU A 1 98 ? -1.698 14.170 1.233 1.00 62.56 98 LEU A N 1
ATOM 758 C CA . LEU A 1 98 ? -2.035 15.340 0.414 1.00 62.56 98 LEU A CA 1
ATOM 759 C C . LEU A 1 98 ? -1.250 15.350 -0.895 1.00 62.56 98 LEU A C 1
ATOM 761 O O . LEU A 1 98 ? -0.004 15.335 -0.803 1.00 62.56 98 LEU A O 1
#

Radius of gyration: 16.62 Å; chains: 1; bounding box: 35×41×37 Å